Protein AF-A0A644WIG1-F1 (afdb_monomer)

Organism: NCBI:txid1076179

Secondary structure (DSSP, 8-state):
---SS-EEEEEE-HHHIIIIIHHHHHHTT-HHHHHHHHHH-------S-TTS----EEEEEETTSS-EEEE-TT-S---STT-----S-------SSTTHHHHHHHHHHHTTTTTTTSGGGS----

Radius of gyration: 15.96 Å; Cα contacts (8 Å, |Δi|>4): 136; chains: 1; bounding box: 31×49×36 Å

Solvent-accessible surface area (backbone atoms only — not comparable to full-atom values): 7899 Å² total; per-residue (Å²): 128,82,68,105,62,61,66,42,83,44,75,27,39,70,69,48,36,65,70,63,44,50,59,51,39,60,73,73,63,43,66,66,36,65,60,39,41,74,74,20,43,36,73,53,82,80,78,84,54,100,85,63,84,73,29,36,40,31,29,45,30,32,31,83,60,83,45,72,41,56,35,51,41,58,56,73,72,60,80,45,90,88,55,82,51,91,60,95,71,89,80,93,78,93,73,94,52,68,73,50,39,37,58,48,51,55,49,40,54,72,72,45,69,58,64,76,65,66,66,79,69,69,72,90,81,127

Mean predicted aligned error: 9.31 Å

Foldseek 3Di:
DDDPFDKDKDFDDPVCCVVAPVVLCVVLVVVVQVVCQVVQFDWQPPPPDPPDDTGGWIWTAGLQRSDIHTHHNCPPPVPDDPRDNVDPDDDDDDDPHSNVSVVVVVVCVVVCVCVVVVVVPPDPPD

Structure (mmCIF, N/CA/C/O backbone):
data_AF-A0A644WIG1-F1
#
_entry.id   AF-A0A644WIG1-F1
#
loop_
_atom_site.group_PDB
_atom_site.id
_atom_site.type_symbol
_atom_site.label_atom_id
_atom_site.label_alt_id
_atom_site.label_comp_id
_atom_site.label_asym_id
_atom_site.label_entity_id
_atom_site.label_seq_id
_atom_site.pdbx_PDB_ins_code
_atom_site.Cartn_x
_atom_site.Cartn_y
_atom_site.Cartn_z
_atom_site.occupancy
_atom_site.B_iso_or_equiv
_atom_site.auth_seq_id
_atom_site.auth_comp_id
_atom_site.auth_asym_id
_atom_site.auth_atom_id
_atom_site.pdbx_PDB_model_num
ATOM 1 N N . MET A 1 1 ? -4.405 -14.973 3.797 1.00 46.69 1 MET A N 1
ATOM 2 C CA . MET A 1 1 ? -4.684 -14.874 2.352 1.00 46.69 1 MET A CA 1
ATOM 3 C C . MET A 1 1 ? -5.645 -13.729 2.210 1.00 46.69 1 MET A C 1
ATOM 5 O O . MET A 1 1 ? -6.574 -13.687 3.011 1.00 46.69 1 MET A O 1
ATOM 9 N N . MET A 1 2 ? -5.371 -12.804 1.293 1.00 55.22 2 MET A N 1
ATOM 10 C CA . MET A 1 2 ? -6.376 -11.806 0.957 1.00 55.22 2 MET A CA 1
ATOM 11 C C . MET A 1 2 ? -7.619 -12.527 0.432 1.00 55.22 2 MET A C 1
ATOM 13 O O . MET A 1 2 ? -7.492 -13.623 -0.123 1.00 55.22 2 MET A O 1
ATOM 17 N N . SER A 1 3 ? -8.800 -11.964 0.673 1.00 55.06 3 SER A N 1
ATOM 18 C CA . SER A 1 3 ? -10.040 -12.424 0.027 1.00 55.06 3 SER A CA 1
ATOM 19 C C . SER A 1 3 ? -9.879 -12.451 -1.512 1.00 55.06 3 SER A C 1
ATOM 21 O O . SER A 1 3 ? -8.884 -11.933 -2.011 1.00 55.06 3 SER A O 1
ATOM 23 N N . ASP A 1 4 ? -10.806 -13.047 -2.281 1.00 65.50 4 ASP A N 1
ATOM 24 C CA . ASP A 1 4 ? -10.765 -13.173 -3.767 1.00 65.50 4 ASP A CA 1
ATOM 25 C C . ASP A 1 4 ? -10.764 -11.823 -4.542 1.00 65.50 4 ASP A C 1
ATOM 27 O O . ASP A 1 4 ? -11.242 -11.718 -5.670 1.00 65.50 4 ASP A O 1
ATOM 31 N N . LYS A 1 5 ? -10.283 -10.748 -3.922 1.00 74.56 5 LYS A N 1
ATOM 32 C CA . LYS A 1 5 ? -10.189 -9.389 -4.432 1.00 74.56 5 LYS A CA 1
ATOM 33 C C . LYS A 1 5 ? -8.832 -9.179 -5.090 1.00 74.56 5 LYS A C 1
ATOM 35 O O . LYS A 1 5 ? -7.809 -9.670 -4.606 1.00 74.56 5 LYS A O 1
ATOM 40 N N . ASN A 1 6 ? -8.804 -8.363 -6.141 1.00 85.06 6 ASN A N 1
ATOM 41 C CA . ASN A 1 6 ? -7.533 -7.890 -6.667 1.00 85.06 6 ASN A CA 1
ATOM 42 C C . ASN A 1 6 ? -6.824 -7.021 -5.626 1.00 85.06 6 ASN A C 1
ATOM 44 O O . ASN A 1 6 ? -7.447 -6.340 -4.802 1.00 85.06 6 ASN A O 1
ATOM 48 N N . ALA A 1 7 ? -5.498 -7.034 -5.684 1.00 86.94 7 ALA A N 1
ATOM 49 C CA . ALA A 1 7 ? -4.661 -6.255 -4.795 1.00 86.94 7 ALA A CA 1
ATOM 50 C C . ALA A 1 7 ? -3.541 -5.565 -5.566 1.00 86.94 7 ALA A C 1
ATOM 52 O O . ALA A 1 7 ? -3.028 -6.073 -6.565 1.00 86.94 7 ALA A O 1
ATOM 53 N N . PHE A 1 8 ? -3.151 -4.401 -5.064 1.00 87.81 8 PHE A N 1
ATOM 54 C CA . PHE A 1 8 ? -2.169 -3.525 -5.672 1.00 87.81 8 PHE A CA 1
ATOM 55 C C . PHE A 1 8 ? -0.922 -3.448 -4.805 1.00 87.81 8 PHE A C 1
ATOM 57 O O . PHE A 1 8 ? -1.000 -3.334 -3.580 1.00 87.81 8 PHE A O 1
ATOM 64 N N . TRP A 1 9 ? 0.237 -3.487 -5.456 1.00 88.06 9 TRP A N 1
ATOM 65 C CA . TRP A 1 9 ? 1.503 -3.149 -4.823 1.00 88.06 9 TRP A CA 1
ATOM 66 C C . TRP A 1 9 ? 1.645 -1.629 -4.753 1.00 88.06 9 TRP A C 1
ATOM 68 O O . TRP A 1 9 ? 1.734 -0.967 -5.787 1.00 88.06 9 TRP A O 1
ATOM 78 N N . VAL A 1 10 ? 1.674 -1.079 -3.543 1.00 89.12 10 VAL A N 1
ATOM 79 C CA . VAL A 1 10 ? 1.688 0.366 -3.306 1.00 89.12 10 VAL A CA 1
ATOM 80 C C . VAL A 1 10 ? 2.967 0.751 -2.574 1.00 89.12 10 VAL A C 1
ATOM 82 O O . VAL A 1 10 ? 3.214 0.302 -1.455 1.00 89.12 10 VAL A O 1
ATOM 85 N N . GLY A 1 11 ? 3.787 1.585 -3.217 1.00 89.50 11 GLY A N 1
ATOM 86 C CA . GLY A 1 11 ? 4.936 2.240 -2.595 1.00 89.50 11 GLY A CA 1
ATOM 87 C C . GLY A 1 11 ? 4.524 3.569 -1.965 1.00 89.50 11 GLY A C 1
ATOM 88 O O . GLY A 1 11 ? 3.780 4.337 -2.570 1.00 89.50 11 GLY A O 1
ATOM 89 N N . CYS A 1 12 ? 5.005 3.842 -0.755 1.00 88.38 12 CYS A N 1
ATOM 90 C CA . CYS A 1 12 ? 4.682 5.046 0.003 1.00 88.38 12 CYS A CA 1
ATOM 91 C C . C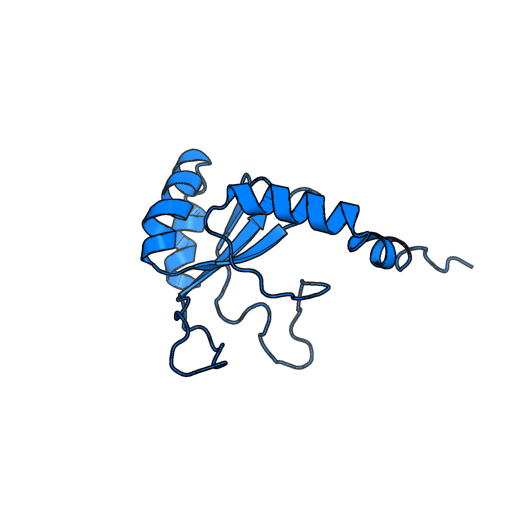YS A 1 12 ? 5.934 5.699 0.597 1.00 88.38 12 CYS A C 1
ATOM 93 O O . CYS A 1 12 ? 6.884 5.038 1.044 1.00 88.38 12 CYS A O 1
ATOM 95 N N . THR A 1 13 ? 5.900 7.025 0.658 1.00 89.38 13 THR A N 1
ATOM 96 C CA . THR A 1 13 ? 6.760 7.814 1.546 1.00 89.38 13 THR A CA 1
ATOM 97 C C . THR A 1 13 ? 6.304 7.670 3.001 1.00 89.38 13 THR A C 1
ATOM 99 O O . THR A 1 13 ? 5.206 7.191 3.280 1.00 89.38 13 THR A O 1
ATOM 102 N N . ASP A 1 14 ? 7.133 8.099 3.951 1.00 89.38 14 ASP A 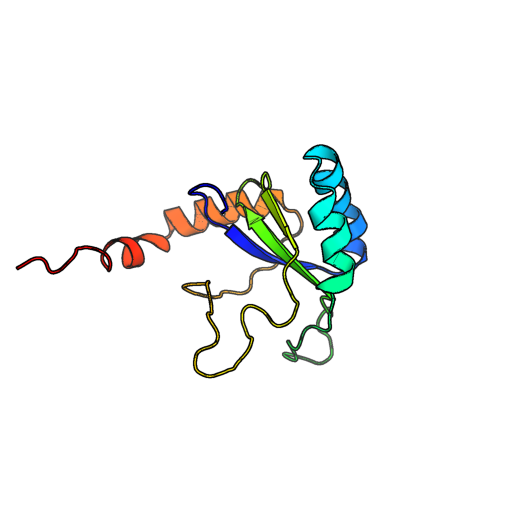N 1
ATOM 103 C CA . ASP A 1 14 ? 6.756 8.099 5.373 1.00 89.38 14 ASP A CA 1
ATOM 104 C C . ASP A 1 14 ? 5.546 8.987 5.659 1.00 89.38 14 ASP A C 1
ATOM 106 O O . ASP A 1 14 ? 4.642 8.596 6.390 1.00 89.38 14 ASP A O 1
ATOM 110 N N . GLU A 1 15 ? 5.501 10.164 5.034 1.00 90.31 15 GLU A N 1
ATOM 111 C CA . GLU A 1 15 ? 4.398 11.105 5.212 1.00 90.31 15 GLU A CA 1
ATOM 112 C C . GLU A 1 15 ? 3.068 10.507 4.737 1.00 90.31 15 GLU A C 1
ATOM 114 O O . GLU A 1 15 ? 2.027 10.700 5.367 1.00 90.31 15 GLU A O 1
ATOM 119 N N . GLU A 1 16 ? 3.090 9.752 3.639 1.00 91.88 16 GLU A N 1
ATOM 120 C CA . GLU A 1 16 ? 1.908 9.055 3.138 1.00 91.88 16 GLU A CA 1
ATOM 121 C C . GLU A 1 16 ? 1.493 7.902 4.043 1.00 91.88 16 GLU A C 1
ATOM 123 O O . GLU A 1 16 ? 0.295 7.712 4.254 1.00 91.88 16 GLU A O 1
ATOM 128 N N . VAL A 1 17 ? 2.449 7.173 4.624 1.00 92.88 17 VAL A N 1
ATOM 129 C CA . VAL A 1 17 ? 2.138 6.137 5.615 1.00 92.88 17 VAL A CA 1
ATOM 130 C C . VAL A 1 17 ? 1.411 6.745 6.807 1.00 92.88 17 VAL A C 1
ATOM 132 O O . VAL A 1 17 ? 0.330 6.275 7.165 1.00 92.88 17 VAL A O 1
ATOM 135 N N . ASP A 1 18 ? 1.943 7.826 7.369 1.00 92.50 18 ASP A N 1
ATOM 136 C CA . ASP A 1 18 ? 1.365 8.470 8.547 1.00 92.50 18 ASP A CA 1
ATOM 137 C C . ASP A 1 18 ? -0.027 9.053 8.273 1.00 92.50 18 ASP A C 1
ATOM 139 O O . ASP A 1 18 ? -0.918 8.971 9.120 1.00 92.50 18 ASP A O 1
ATOM 143 N N . LYS A 1 19 ? -0.231 9.635 7.085 1.00 93.06 19 LYS A N 1
ATOM 144 C CA . LYS A 1 19 ? -1.483 10.325 6.739 1.00 93.06 19 LYS A CA 1
ATOM 145 C C . LYS A 1 19 ? -2.561 9.422 6.152 1.00 93.06 19 LYS A C 1
ATOM 147 O O . LYS A 1 19 ? -3.735 9.747 6.303 1.00 93.06 19 LYS A O 1
ATOM 152 N N . LYS A 1 20 ? -2.188 8.353 5.444 1.00 91.25 20 LYS A N 1
ATOM 153 C CA . LYS A 1 20 ? -3.123 7.550 4.636 1.00 91.25 20 LYS A CA 1
ATOM 154 C C . LYS A 1 20 ? -3.195 6.087 5.073 1.00 91.25 20 LYS A C 1
ATOM 156 O O . LYS A 1 20 ? -4.268 5.506 4.999 1.00 91.25 20 LYS A O 1
ATOM 161 N N . ILE A 1 21 ? -2.096 5.497 5.553 1.00 92.75 21 ILE A N 1
ATOM 162 C CA . ILE A 1 21 ? -2.039 4.062 5.888 1.00 92.75 21 ILE A CA 1
ATOM 163 C C . ILE A 1 21 ? -2.338 3.807 7.367 1.00 92.75 21 ILE A C 1
ATOM 165 O O . ILE A 1 21 ? -3.228 3.022 7.690 1.00 92.75 21 ILE A O 1
ATOM 169 N N . LEU A 1 22 ? -1.623 4.473 8.281 1.00 92.25 22 LEU A N 1
ATOM 170 C CA . LEU A 1 22 ? -1.794 4.258 9.722 1.00 92.25 22 LEU A CA 1
ATOM 171 C C . LEU A 1 22 ? -3.226 4.519 10.216 1.00 92.25 22 LEU A C 1
ATOM 173 O O . LEU A 1 22 ? -3.692 3.734 11.044 1.00 92.25 22 LEU A O 1
ATOM 177 N N . PRO A 1 23 ? -3.953 5.557 9.751 1.00 91.19 23 PRO A N 1
ATOM 178 C CA . PRO A 1 23 ? -5.344 5.753 10.153 1.00 91.19 23 PRO A CA 1
ATOM 179 C C . PRO A 1 23 ? -6.221 4.545 9.809 1.00 91.19 23 PRO A C 1
ATOM 181 O O . PRO A 1 23 ? -6.925 4.046 10.683 1.00 91.19 23 PRO A O 1
ATOM 184 N N . LEU A 1 24 ? -6.092 4.008 8.592 1.00 88.19 24 LEU A N 1
ATOM 185 C CA . LEU A 1 24 ? -6.865 2.848 8.147 1.00 88.19 24 LEU A CA 1
ATOM 186 C C . LEU A 1 24 ? -6.506 1.587 8.930 1.00 88.19 24 LEU A C 1
ATOM 188 O O . LEU A 1 24 ? -7.403 0.922 9.434 1.00 88.19 24 LEU A O 1
ATOM 192 N N . LEU A 1 25 ? -5.212 1.292 9.115 1.00 87.50 25 LEU A N 1
ATOM 193 C CA . LEU A 1 25 ? -4.762 0.132 9.901 1.00 87.50 25 LEU A CA 1
ATOM 194 C C . LEU A 1 25 ? -5.297 0.156 11.342 1.00 87.50 25 LEU A C 1
ATOM 196 O O . LEU A 1 25 ? -5.660 -0.886 11.894 1.00 87.50 25 LEU A O 1
ATOM 200 N N . ASN A 1 26 ? -5.373 1.344 11.947 1.00 85.81 26 ASN A N 1
ATOM 201 C CA . ASN A 1 26 ? -5.964 1.522 13.272 1.00 85.81 26 ASN A CA 1
ATOM 202 C C . ASN A 1 26 ? -7.484 1.287 13.264 1.00 85.81 26 ASN A C 1
ATOM 204 O O . ASN A 1 26 ? -8.009 0.684 14.203 1.00 85.81 26 ASN A O 1
ATOM 208 N N . GLU A 1 27 ? -8.188 1.731 12.220 1.00 85.38 27 GLU A N 1
ATOM 209 C CA . GLU A 1 27 ? -9.631 1.518 12.051 1.00 85.38 27 GLU A CA 1
ATOM 210 C C . GLU A 1 27 ? -9.980 0.036 11.853 1.00 85.38 27 GLU A C 1
ATOM 212 O O . GLU A 1 27 ? -10.882 -0.476 12.525 1.00 85.38 27 GLU A O 1
ATOM 217 N N . ILE A 1 28 ? -9.225 -0.679 11.011 1.00 80.31 28 ILE A N 1
ATOM 218 C CA . ILE A 1 28 ? -9.421 -2.116 10.743 1.00 80.31 28 ILE A CA 1
ATOM 219 C C . ILE A 1 28 ? -8.785 -3.030 11.810 1.00 80.31 28 ILE A C 1
ATOM 221 O O . ILE A 1 28 ? -8.953 -4.246 11.770 1.00 80.31 28 ILE A O 1
ATOM 225 N N . LYS A 1 29 ? -8.132 -2.447 12.829 1.00 77.94 29 LYS A N 1
ATOM 226 C CA . LYS A 1 29 ? -7.518 -3.122 13.993 1.00 77.94 29 LYS A CA 1
ATOM 227 C C . LYS A 1 29 ? -6.383 -4.097 13.655 1.00 77.94 29 LYS A C 1
ATOM 229 O O . LYS A 1 29 ? -6.127 -5.040 14.410 1.00 77.94 29 LYS A O 1
ATOM 234 N N . GLU A 1 30 ? -5.635 -3.840 12.589 1.00 76.88 30 GLU A N 1
ATOM 235 C CA . GLU A 1 30 ? -4.504 -4.671 12.159 1.00 76.88 30 GLU A CA 1
ATOM 236 C C . GLU A 1 30 ? -3.181 -4.254 12.829 1.00 76.88 30 GLU A C 1
ATOM 238 O O . GLU A 1 30 ? -2.203 -3.842 12.206 1.00 76.88 30 GLU A O 1
ATOM 243 N N . ASN A 1 31 ? -3.128 -4.403 14.156 1.00 77.94 31 ASN A N 1
ATOM 244 C CA . ASN A 1 31 ? -1.967 -4.011 14.971 1.00 77.94 31 ASN A CA 1
ATOM 245 C C . ASN A 1 31 ? -0.666 -4.758 14.623 1.00 77.94 31 ASN A C 1
ATOM 247 O O . ASN A 1 31 ? 0.425 -4.299 14.968 1.00 77.94 31 ASN A O 1
ATOM 251 N N . GLU A 1 32 ? -0.760 -5.936 14.006 1.00 85.06 32 GLU A N 1
ATOM 252 C CA . GLU A 1 32 ? 0.415 -6.690 13.564 1.00 85.06 32 GLU A CA 1
ATOM 253 C C . GLU A 1 32 ? 1.072 -6.055 12.340 1.00 85.06 32 GLU A C 1
ATOM 255 O O . GLU A 1 32 ? 2.300 -5.995 12.280 1.00 85.06 32 GLU A O 1
ATOM 260 N N . GLU A 1 33 ? 0.282 -5.513 11.415 1.00 88.56 33 GLU A N 1
ATOM 261 C CA . GLU A 1 33 ? 0.795 -4.855 10.214 1.00 88.56 33 GLU A CA 1
ATOM 262 C C . GLU A 1 33 ? 1.534 -3.566 10.567 1.00 88.56 33 GLU A C 1
ATOM 264 O O . GLU A 1 33 ? 2.643 -3.346 10.084 1.00 88.56 33 GLU A O 1
ATOM 269 N N . ILE A 1 34 ? 1.022 -2.795 11.535 1.00 87.94 34 ILE A N 1
ATOM 270 C CA . ILE A 1 34 ? 1.714 -1.609 12.071 1.00 87.94 34 ILE A CA 1
ATOM 271 C C . ILE A 1 34 ? 3.124 -1.964 12.569 1.00 87.94 34 ILE A C 1
ATOM 273 O O . ILE A 1 34 ? 4.084 -1.236 12.313 1.00 87.94 34 ILE A O 1
ATOM 277 N N . LYS A 1 35 ? 3.281 -3.104 13.254 1.00 88.62 35 LYS A N 1
ATOM 278 C CA . LYS A 1 35 ? 4.600 -3.560 13.724 1.00 88.62 35 LYS A CA 1
ATOM 279 C C . LYS A 1 35 ? 5.508 -3.933 12.552 1.00 88.62 35 LYS A C 1
ATOM 281 O O . LYS A 1 35 ? 6.692 -3.590 12.576 1.00 88.62 35 LYS A O 1
ATOM 286 N N . LYS A 1 36 ? 4.959 -4.610 11.537 1.00 90.44 36 LYS A N 1
ATOM 287 C CA . LYS A 1 36 ? 5.689 -5.084 10.350 1.00 90.44 36 LYS A CA 1
ATOM 288 C C . LYS A 1 36 ? 6.246 -3.950 9.491 1.00 90.44 36 LYS A C 1
ATOM 290 O O . LYS A 1 36 ? 7.330 -4.133 8.945 1.00 90.44 36 LYS A O 1
ATOM 295 N N . ILE A 1 37 ? 5.599 -2.777 9.458 1.00 90.88 37 ILE A N 1
ATOM 296 C CA . ILE A 1 37 ? 6.064 -1.605 8.683 1.00 90.88 37 ILE A CA 1
ATOM 297 C C . ILE A 1 37 ? 7.547 -1.322 8.931 1.00 90.88 37 ILE A C 1
ATOM 299 O O . ILE A 1 37 ? 8.325 -1.218 7.987 1.00 90.88 37 ILE A O 1
ATOM 303 N N . SER A 1 38 ? 7.968 -1.266 10.198 1.00 87.56 38 SER A N 1
ATOM 304 C CA . SER A 1 38 ? 9.360 -0.939 10.533 1.00 87.56 38 SER A CA 1
ATOM 305 C C . SER A 1 38 ? 10.376 -2.000 10.090 1.00 87.56 38 SER A C 1
ATOM 307 O O . SER A 1 38 ? 11.516 -1.655 9.790 1.00 87.56 38 SER A O 1
ATOM 309 N N . PHE A 1 39 ? 9.970 -3.272 10.017 1.00 87.75 39 PHE A N 1
ATOM 310 C CA . PHE A 1 39 ? 10.827 -4.383 9.586 1.00 87.75 39 PHE A CA 1
ATOM 311 C C . PHE A 1 39 ? 10.918 -4.508 8.065 1.00 87.75 39 PHE A C 1
ATOM 313 O O . PHE A 1 39 ? 11.938 -4.950 7.546 1.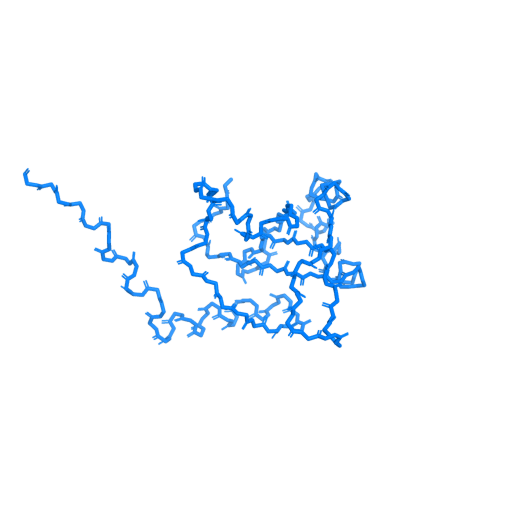00 87.75 39 PHE A O 1
ATOM 320 N N . ASN A 1 40 ? 9.846 -4.136 7.371 1.00 88.44 40 ASN A N 1
ATOM 321 C CA . ASN A 1 40 ? 9.712 -4.271 5.925 1.00 88.44 40 ASN A CA 1
ATOM 322 C C . ASN A 1 40 ? 10.188 -3.037 5.149 1.00 88.44 40 ASN A C 1
ATOM 324 O O . ASN A 1 40 ? 10.371 -3.098 3.932 1.00 88.44 40 ASN A O 1
ATOM 328 N N . ARG A 1 41 ? 10.392 -1.922 5.853 1.00 87.00 41 ARG A N 1
ATOM 329 C CA . ARG A 1 41 ? 10.903 -0.671 5.305 1.00 87.00 41 ARG A CA 1
ATOM 330 C C . ARG A 1 41 ? 12.267 -0.865 4.637 1.00 87.00 41 ARG A C 1
ATOM 332 O O . ARG A 1 41 ? 13.152 -1.527 5.176 1.00 87.00 41 ARG A O 1
ATOM 339 N N . GLY A 1 42 ? 12.486 -0.191 3.515 1.00 82.44 42 GLY A N 1
ATOM 340 C CA . GLY A 1 42 ? 13.802 -0.111 2.891 1.00 82.44 42 GLY A CA 1
ATOM 341 C C . GLY A 1 42 ? 13.818 0.749 1.636 1.00 82.44 42 GLY A C 1
ATOM 342 O O . GLY A 1 42 ? 12.782 1.267 1.222 1.00 82.44 42 GLY A O 1
ATOM 343 N N . PRO A 1 43 ? 15.008 0.978 1.061 1.00 71.88 43 PRO A N 1
ATOM 344 C CA . PRO A 1 43 ? 15.157 1.887 -0.059 1.00 71.88 43 PRO A CA 1
ATOM 345 C C . PRO A 1 43 ? 14.489 1.313 -1.305 1.00 71.88 43 PRO A C 1
ATOM 347 O O . PRO A 1 43 ? 14.754 0.178 -1.694 1.00 71.88 43 PRO A O 1
ATOM 350 N N . SER A 1 44 ? 13.686 2.130 -1.980 1.00 66.25 44 SER A N 1
ATOM 351 C CA . SER A 1 44 ? 13.346 1.864 -3.372 1.00 66.25 44 SER A CA 1
ATOM 352 C C . SER A 1 44 ? 14.616 1.711 -4.206 1.00 66.25 44 SER A C 1
ATOM 354 O O . SER A 1 44 ? 15.444 2.621 -4.252 1.00 66.25 44 SER A O 1
ATOM 356 N N . THR A 1 45 ? 14.779 0.578 -4.891 1.00 55.47 45 THR A N 1
ATOM 357 C CA . THR A 1 45 ? 15.809 0.433 -5.933 1.00 55.47 45 THR A CA 1
ATOM 358 C C . THR A 1 45 ? 15.364 1.010 -7.274 1.00 55.47 45 THR A C 1
ATOM 360 O O . THR A 1 45 ? 16.115 0.890 -8.241 1.00 55.47 45 THR A O 1
ATOM 363 N N . PHE A 1 46 ? 14.183 1.645 -7.354 1.00 52.84 46 PHE A N 1
ATOM 364 C CA . PHE A 1 46 ? 13.769 2.403 -8.535 1.00 52.84 46 PHE A CA 1
ATOM 365 C C . PHE A 1 46 ? 14.684 3.624 -8.700 1.00 52.84 46 PHE A C 1
ATOM 367 O O . PHE A 1 46 ? 14.426 4.705 -8.184 1.00 52.84 46 PHE A O 1
ATOM 374 N N . LYS A 1 47 ? 15.805 3.426 -9.394 1.00 50.09 47 LYS A N 1
ATOM 375 C CA . LYS A 1 47 ? 16.566 4.498 -10.030 1.00 50.09 47 LYS A CA 1
ATOM 376 C C . LYS A 1 47 ? 16.075 4.597 -11.467 1.00 50.09 47 LYS A C 1
ATOM 378 O O . LYS A 1 47 ? 16.674 3.971 -12.337 1.00 50.09 47 LYS A O 1
ATOM 383 N N . GLU A 1 48 ? 14.995 5.333 -11.702 1.00 48.81 48 GLU A N 1
ATOM 384 C CA . GLU A 1 48 ? 14.614 5.686 -13.076 1.00 48.81 48 GLU A CA 1
ATOM 385 C C . GLU A 1 48 ? 15.130 7.073 -13.461 1.00 48.81 48 GLU A C 1
ATOM 387 O O . GLU A 1 48 ? 15.663 7.186 -14.552 1.00 48.81 48 GLU A O 1
ATOM 392 N N . ASP A 1 49 ? 15.177 8.055 -12.552 1.00 49.34 49 ASP A N 1
ATOM 393 C CA . ASP A 1 49 ? 15.887 9.329 -12.744 1.00 49.34 49 ASP A CA 1
ATOM 394 C C . ASP A 1 49 ? 16.201 9.980 -11.379 1.00 49.34 49 ASP A C 1
ATOM 396 O O . ASP A 1 49 ? 15.531 9.711 -10.383 1.00 49.34 49 ASP A O 1
ATOM 400 N N . GLN A 1 50 ? 17.251 10.807 -11.288 1.00 50.72 50 GLN A N 1
ATOM 401 C CA . GLN A 1 50 ? 17.797 11.334 -10.014 1.00 50.72 50 GLN A CA 1
ATOM 402 C C . GLN A 1 50 ?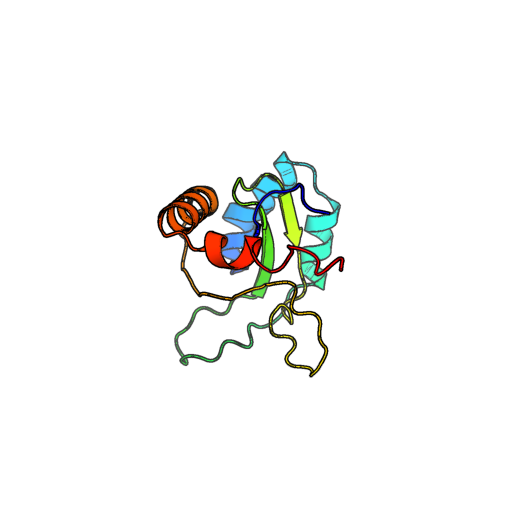 16.847 12.257 -9.219 1.00 50.72 50 GLN A C 1
ATOM 404 O O . GLN A 1 50 ? 17.176 12.615 -8.089 1.00 50.72 50 GLN A O 1
ATOM 409 N N . ASP A 1 51 ? 15.680 12.582 -9.777 1.00 51.09 51 ASP A N 1
ATOM 410 C CA . ASP A 1 51 ? 14.657 13.450 -9.184 1.00 51.09 51 ASP A CA 1
ATOM 411 C C . ASP A 1 51 ? 13.385 12.692 -8.732 1.00 51.09 51 ASP A C 1
ATOM 413 O O . ASP A 1 51 ? 12.401 13.321 -8.338 1.00 51.09 51 ASP A O 1
ATOM 417 N N . GLU A 1 52 ? 13.361 11.350 -8.770 1.00 55.94 52 GLU A N 1
ATOM 418 C CA . GLU A 1 52 ? 12.181 10.580 -8.346 1.00 55.94 52 GLU A CA 1
ATOM 419 C C . GLU A 1 52 ? 12.050 10.431 -6.815 1.00 55.94 52 GLU A C 1
ATOM 421 O O . GLU A 1 52 ? 13.017 10.253 -6.069 1.00 55.94 52 GLU A O 1
ATOM 426 N N . ILE A 1 53 ? 10.798 10.478 -6.348 1.00 56.91 53 ILE A N 1
ATOM 427 C CA . ILE A 1 53 ? 10.391 10.288 -4.951 1.00 56.91 53 ILE A CA 1
ATOM 428 C C . ILE A 1 53 ? 10.868 8.915 -4.457 1.00 56.91 53 ILE A C 1
ATOM 430 O O . ILE A 1 53 ? 10.448 7.873 -4.960 1.00 56.91 53 ILE A O 1
ATOM 434 N N . MET A 1 54 ? 11.722 8.901 -3.430 1.00 67.50 54 MET A N 1
ATOM 435 C CA . MET A 1 54 ? 12.154 7.658 -2.794 1.00 67.50 54 MET A CA 1
ATOM 436 C C . MET A 1 54 ? 11.050 7.110 -1.884 1.00 67.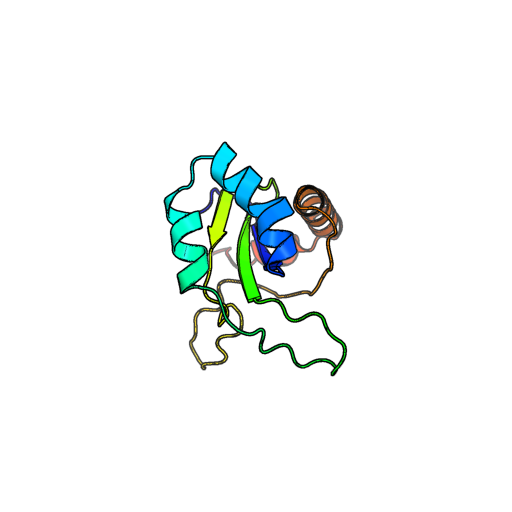50 54 MET A C 1
ATOM 438 O O . MET A 1 54 ? 10.838 7.602 -0.774 1.00 67.50 54 MET A O 1
ATOM 442 N N . PHE A 1 55 ? 10.374 6.057 -2.338 1.00 76.50 55 PHE A N 1
ATOM 443 C CA . PHE A 1 55 ? 9.491 5.264 -1.486 1.00 76.50 55 PHE A CA 1
ATOM 444 C C . PHE A 1 55 ? 10.310 4.442 -0.485 1.00 76.50 55 PHE A C 1
ATOM 446 O O . PHE A 1 55 ? 11.368 3.896 -0.818 1.00 76.50 55 PHE A O 1
ATOM 453 N N . ALA A 1 56 ? 9.814 4.365 0.748 1.00 83.94 56 ALA A N 1
ATOM 454 C CA . ALA A 1 56 ? 10.472 3.650 1.840 1.00 83.94 56 ALA A CA 1
ATOM 455 C C . ALA A 1 56 ? 9.620 2.502 2.393 1.00 83.94 56 ALA A C 1
ATOM 457 O O . ALA A 1 56 ? 10.158 1.580 3.002 1.00 83.94 56 ALA A O 1
ATOM 458 N N . ASN A 1 57 ? 8.305 2.554 2.185 1.00 90.12 57 ASN A N 1
ATOM 459 C CA . ASN A 1 57 ? 7.346 1.613 2.745 1.00 90.12 57 ASN A CA 1
ATOM 460 C C . ASN A 1 57 ? 6.513 1.015 1.616 1.00 90.12 57 ASN A C 1
ATOM 462 O O . ASN A 1 57 ? 6.137 1.732 0.690 1.00 90.12 57 ASN A O 1
ATOM 466 N N . TYR A 1 58 ? 6.223 -0.279 1.705 1.00 89.31 58 TYR A N 1
ATOM 467 C CA . TYR A 1 58 ? 5.528 -1.001 0.651 1.00 89.31 58 TYR A CA 1
ATOM 468 C C . TYR A 1 58 ? 4.421 -1.866 1.218 1.00 89.31 58 TYR A C 1
ATOM 470 O O . TYR A 1 58 ? 4.566 -2.490 2.276 1.00 89.31 58 TYR A O 1
ATOM 478 N N . PHE A 1 59 ? 3.310 -1.887 0.493 1.00 90.44 59 PHE A N 1
ATOM 479 C CA . PHE A 1 59 ? 2.090 -2.537 0.926 1.00 90.44 59 PHE A CA 1
ATOM 480 C C . PHE A 1 59 ? 1.463 -3.314 -0.219 1.00 90.44 59 PHE A C 1
ATOM 482 O O . PHE A 1 59 ? 1.503 -2.889 -1.373 1.00 90.44 59 PHE A O 1
ATOM 489 N N . LEU A 1 60 ? 0.838 -4.433 0.122 1.00 90.25 60 LEU A N 1
ATOM 490 C CA . LEU A 1 60 ? -0.179 -5.045 -0.712 1.00 90.25 60 LEU A CA 1
ATOM 491 C C . LEU A 1 60 ? -1.530 -4.572 -0.182 1.00 90.25 60 LEU A C 1
ATOM 493 O O . LEU A 1 60 ? -1.852 -4.825 0.979 1.00 90.25 60 LEU A O 1
ATOM 497 N N . ILE A 1 61 ? -2.289 -3.861 -1.010 1.00 91.50 61 ILE A N 1
ATOM 498 C CA . ILE A 1 61 ? -3.560 -3.249 -0.617 1.00 91.50 61 ILE A CA 1
ATOM 499 C C . ILE A 1 61 ? -4.660 -3.789 -1.521 1.00 91.50 61 ILE A C 1
ATOM 501 O O . ILE A 1 61 ? -4.564 -3.689 -2.743 1.00 91.50 61 ILE A O 1
ATOM 505 N N . SER A 1 62 ? -5.692 -4.374 -0.919 1.00 91.00 62 SER A N 1
ATOM 506 C CA . SER A 1 62 ? -6.915 -4.773 -1.632 1.00 91.00 62 SER A CA 1
ATOM 507 C C . SER A 1 62 ? -7.547 -3.579 -2.358 1.00 91.00 62 SER A C 1
ATOM 509 O O . SER A 1 62 ? -7.459 -2.446 -1.889 1.00 91.00 62 SER A O 1
ATOM 511 N N . ALA A 1 63 ? -8.201 -3.810 -3.496 1.00 90.44 63 ALA A N 1
ATOM 512 C CA . ALA A 1 63 ? -8.779 -2.739 -4.312 1.00 90.44 63 ALA A CA 1
ATOM 513 C C . ALA A 1 63 ? -9.771 -1.831 -3.558 1.00 90.44 63 ALA A C 1
ATOM 515 O O . ALA A 1 63 ? -9.883 -0.645 -3.857 1.00 90.44 63 ALA A O 1
ATOM 516 N N . ASP A 1 64 ? -10.465 -2.365 -2.551 1.00 90.00 64 ASP A N 1
ATOM 517 C CA . ASP A 1 64 ? -11.386 -1.619 -1.688 1.00 90.00 64 ASP A CA 1
ATOM 518 C C . ASP A 1 64 ? -10.749 -1.098 -0.385 1.00 90.00 64 ASP A C 1
ATOM 520 O O . ASP A 1 64 ? -11.457 -0.566 0.470 1.00 90.00 64 ASP A O 1
ATOM 524 N N . ALA A 1 65 ? -9.430 -1.249 -0.238 1.00 89.00 65 ALA A N 1
ATOM 525 C CA . ALA A 1 65 ? -8.626 -0.854 0.916 1.00 89.00 65 ALA A CA 1
ATOM 526 C C . ALA A 1 65 ? -9.078 -1.456 2.263 1.00 89.00 65 ALA A C 1
ATOM 528 O O . ALA A 1 65 ? -8.742 -0.927 3.322 1.00 89.00 65 ALA A O 1
ATOM 529 N N . THR A 1 66 ? -9.820 -2.569 2.243 1.00 88.88 66 THR A N 1
ATOM 530 C CA . THR A 1 66 ? -10.280 -3.249 3.471 1.00 88.88 66 THR A CA 1
ATOM 531 C C . THR A 1 66 ? -9.217 -4.141 4.109 1.00 88.88 66 THR A C 1
ATOM 533 O O . THR A 1 66 ? -9.297 -4.441 5.295 1.00 88.88 66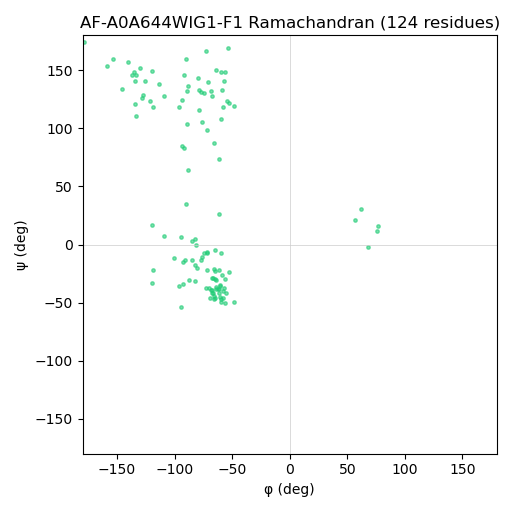 THR A O 1
ATOM 536 N N . GLU A 1 67 ? -8.217 -4.534 3.326 1.00 89.56 67 GLU A N 1
ATOM 537 C CA . GLU A 1 67 ? -7.059 -5.328 3.731 1.00 89.56 67 GLU A CA 1
ATOM 538 C C . GLU A 1 67 ? -5.779 -4.616 3.266 1.00 89.56 67 GLU A C 1
ATOM 540 O O . GLU A 1 67 ? -5.643 -4.293 2.076 1.00 89.56 67 GLU A O 1
ATOM 545 N N . ILE A 1 68 ? -4.850 -4.381 4.199 1.00 91.94 68 ILE A N 1
ATOM 546 C CA . ILE A 1 68 ? -3.573 -3.692 3.970 1.00 91.94 68 ILE A CA 1
ATOM 547 C C . ILE A 1 68 ? -2.465 -4.508 4.627 1.00 91.94 68 ILE A C 1
ATOM 549 O O . ILE A 1 68 ? -2.337 -4.539 5.843 1.00 91.94 68 ILE A O 1
ATOM 553 N N . LEU A 1 69 ? -1.603 -5.115 3.822 1.00 91.06 69 LEU A N 1
ATOM 554 C CA . LEU A 1 69 ? -0.489 -5.914 4.317 1.00 91.06 69 LEU A CA 1
ATOM 555 C C . LEU A 1 69 ? 0.827 -5.189 4.064 1.00 91.06 69 LEU A C 1
ATOM 557 O O . LEU A 1 69 ? 1.119 -4.812 2.931 1.00 91.06 69 LEU A O 1
ATOM 561 N N . SER A 1 70 ? 1.654 -5.028 5.092 1.00 91.12 70 SER A N 1
ATOM 562 C CA . SER A 1 70 ? 3.018 -4.533 4.940 1.00 91.12 70 SER A CA 1
ATOM 563 C C . SER A 1 70 ? 3.906 -5.624 4.342 1.00 91.12 70 SER A C 1
ATOM 565 O O . SER A 1 70 ? 3.953 -6.749 4.843 1.00 91.12 70 SER A O 1
ATOM 567 N N . TYR A 1 71 ? 4.664 -5.275 3.302 1.00 88.06 71 TYR A N 1
ATOM 568 C CA . TYR A 1 71 ? 5.573 -6.188 2.614 1.00 88.06 71 TYR A CA 1
ATOM 569 C C . TYR A 1 71 ? 6.974 -5.599 2.458 1.00 88.06 71 TYR A C 1
ATOM 571 O O . TYR A 1 71 ? 7.161 -4.387 2.398 1.00 88.06 71 TYR A O 1
ATOM 579 N N . ASP A 1 72 ? 7.960 -6.494 2.397 1.00 85.19 72 ASP A N 1
ATOM 580 C CA . ASP A 1 72 ? 9.382 -6.171 2.262 1.00 85.19 72 ASP A CA 1
ATOM 581 C C . ASP A 1 72 ? 9.665 -5.364 0.983 1.00 85.19 72 ASP A C 1
ATOM 583 O O . ASP A 1 72 ? 9.235 -5.747 -0.107 1.00 85.19 72 ASP A O 1
ATOM 587 N N . TRP A 1 73 ? 10.440 -4.284 1.115 1.00 79.25 73 TRP A N 1
ATOM 588 C CA . TRP A 1 73 ? 10.866 -3.394 0.028 1.00 79.25 73 TRP A CA 1
ATOM 589 C C . TRP A 1 73 ? 11.535 -4.087 -1.160 1.00 79.25 73 TRP A C 1
ATOM 591 O O . TRP A 1 73 ? 11.550 -3.540 -2.260 1.00 79.25 73 TRP A O 1
ATOM 601 N N . LYS A 1 74 ? 12.104 -5.280 -0.957 1.00 75.06 74 LYS A N 1
ATOM 602 C CA . LYS A 1 74 ? 12.731 -6.050 -2.040 1.00 75.06 74 LYS A CA 1
ATOM 603 C C . LYS A 1 74 ? 11.721 -6.736 -2.967 1.00 75.06 74 LYS A C 1
ATOM 605 O O . LYS A 1 74 ? 12.123 -7.276 -3.993 1.00 75.06 74 LYS A O 1
ATOM 610 N N . LEU A 1 75 ? 10.438 -6.776 -2.611 1.00 74.88 75 LEU A N 1
ATOM 611 C CA . LEU A 1 75 ? 9.364 -7.283 -3.468 1.00 74.88 75 LEU A CA 1
ATOM 612 C C . LEU A 1 75 ? 8.766 -6.142 -4.321 1.00 74.88 75 LEU A C 1
ATOM 614 O O . LEU A 1 75 ? 8.967 -4.974 -4.013 1.00 74.88 75 LEU A O 1
ATOM 618 N N . PRO A 1 76 ? 8.078 -6.447 -5.435 1.00 63.66 76 PRO A N 1
ATOM 619 C CA . PRO A 1 76 ? 8.061 -7.739 -6.128 1.00 63.66 76 PRO A CA 1
ATOM 620 C C . PRO A 1 76 ? 9.334 -8.047 -6.922 1.00 63.66 76 PRO A C 1
ATOM 622 O O . PRO A 1 76 ? 9.503 -9.150 -7.433 1.00 63.66 76 PRO A O 1
ATOM 625 N N . TYR A 1 77 ? 10.244 -7.084 -7.026 1.00 61.50 77 TYR A N 1
ATOM 626 C CA . TYR A 1 77 ? 11.374 -7.115 -7.951 1.00 61.50 77 TYR A CA 1
ATOM 627 C C . TYR A 1 77 ? 12.630 -7.751 -7.366 1.00 61.50 77 TYR A C 1
ATOM 629 O O . TYR A 1 77 ? 13.738 -7.342 -7.707 1.00 61.50 77 TYR A O 1
ATOM 637 N N . ALA A 1 78 ? 12.487 -8.773 -6.517 1.00 56.94 78 ALA A N 1
ATOM 638 C CA . ALA A 1 78 ? 13.616 -9.372 -5.805 1.00 56.94 78 ALA A CA 1
ATOM 639 C C . ALA A 1 78 ? 14.699 -9.942 -6.744 1.00 56.94 78 ALA A C 1
ATOM 641 O O . ALA A 1 78 ? 15.761 -10.328 -6.265 1.00 56.94 78 ALA A O 1
ATOM 642 N N . GLY A 1 79 ? 14.467 -9.979 -8.065 1.00 46.44 79 GLY A N 1
ATOM 643 C CA . GLY A 1 79 ? 15.507 -10.028 -9.099 1.00 46.44 79 GLY A CA 1
ATOM 644 C C . GLY A 1 79 ? 16.311 -11.326 -9.143 1.00 46.44 79 GLY A C 1
ATOM 645 O O . GLY A 1 79 ? 17.172 -11.491 -10.002 1.00 46.44 79 GLY A O 1
ATOM 646 N N . GLN A 1 80 ? 16.039 -12.263 -8.238 1.00 49.22 80 GLN A N 1
ATOM 647 C CA . GLN A 1 80 ? 16.618 -13.592 -8.273 1.00 49.22 80 GLN A CA 1
ATOM 648 C C . GLN A 1 80 ? 15.860 -14.414 -9.315 1.00 49.22 80 GLN A C 1
ATOM 650 O O . GLN A 1 80 ? 14.628 -14.448 -9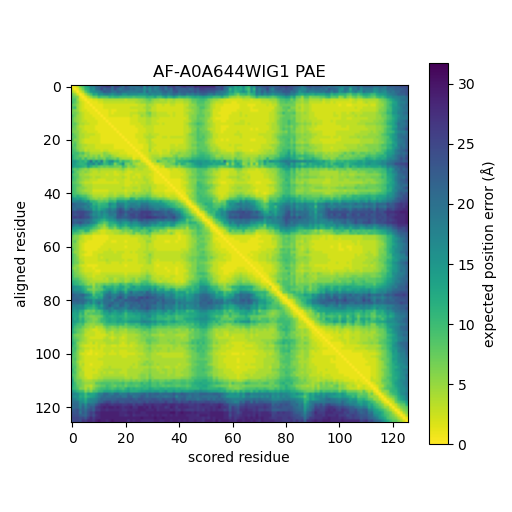.316 1.00 49.22 80 GLN A O 1
ATOM 655 N N . TRP A 1 81 ? 16.589 -15.118 -10.181 1.00 39.75 81 TRP A N 1
ATOM 656 C CA . TRP A 1 81 ? 16.014 -16.246 -10.911 1.00 39.75 81 TRP A CA 1
ATOM 657 C C . TRP A 1 81 ? 15.373 -17.196 -9.888 1.00 39.75 81 TRP A C 1
ATOM 659 O O . TRP A 1 81 ? 16.054 -17.656 -8.974 1.00 39.75 81 TRP A O 1
ATOM 669 N N . ASN A 1 82 ? 14.068 -17.452 -10.032 1.00 47.66 82 ASN A N 1
ATOM 670 C CA . ASN A 1 82 ? 13.209 -18.208 -9.104 1.00 47.66 82 ASN A CA 1
ATOM 671 C C . ASN A 1 82 ? 12.768 -17.497 -7.808 1.00 47.66 82 ASN A C 1
ATOM 673 O O . ASN A 1 82 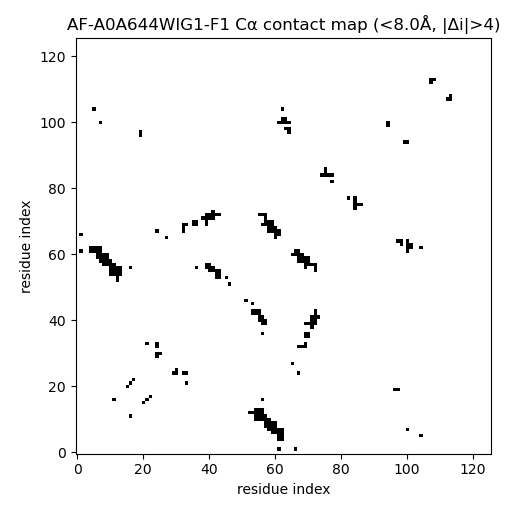? 12.205 -18.154 -6.932 1.00 47.66 82 ASN A O 1
ATOM 677 N N . ALA A 1 83 ? 12.952 -16.180 -7.661 1.00 54.94 83 ALA A N 1
ATOM 678 C CA . ALA A 1 83 ? 12.162 -15.451 -6.668 1.00 54.94 83 ALA A CA 1
ATOM 679 C C . ALA A 1 83 ? 10.697 -15.441 -7.121 1.00 54.94 83 ALA A C 1
ATOM 681 O O . ALA A 1 83 ? 10.399 -15.077 -8.258 1.00 54.94 83 ALA A O 1
ATOM 682 N N . SER A 1 84 ? 9.790 -15.850 -6.233 1.00 53.94 84 SER A N 1
ATOM 683 C CA . SER A 1 84 ? 8.352 -15.748 -6.476 1.00 53.94 84 SER A CA 1
ATOM 684 C C . SER A 1 84 ? 7.997 -14.277 -6.686 1.00 53.94 84 SER A C 1
ATOM 686 O O . SER A 1 84 ? 8.056 -13.488 -5.743 1.00 53.94 84 SER A O 1
ATOM 688 N N . ASN A 1 85 ? 7.677 -13.902 -7.924 1.00 61.56 85 ASN A N 1
ATOM 689 C CA . ASN A 1 85 ? 6.944 -12.679 -8.199 1.00 61.56 85 ASN A CA 1
ATOM 690 C C . ASN A 1 85 ? 5.454 -13.053 -8.158 1.00 61.56 85 ASN A C 1
ATOM 692 O O . ASN A 1 85 ? 4.979 -13.689 -9.099 1.00 61.56 85 ASN A O 1
ATOM 696 N N . PRO A 1 86 ? 4.716 -12.718 -7.083 1.00 58.53 86 PRO A N 1
ATOM 697 C CA . PRO A 1 86 ? 3.302 -13.068 -6.986 1.00 58.53 86 PRO A CA 1
ATOM 698 C C . PRO A 1 86 ? 2.430 -12.236 -7.939 1.00 58.53 86 PRO A C 1
ATOM 700 O O . PRO A 1 86 ? 1.236 -12.499 -8.057 1.00 58.53 86 PRO A O 1
ATOM 703 N N . PHE A 1 87 ? 3.003 -11.234 -8.613 1.00 67.19 87 PHE A N 1
ATOM 704 C CA . PHE A 1 87 ? 2.285 -10.378 -9.542 1.00 67.19 87 PHE A CA 1
ATOM 705 C C . PHE A 1 87 ? 2.405 -10.923 -10.959 1.00 67.19 87 PHE A C 1
ATOM 707 O O . PHE A 1 87 ? 3.502 -11.088 -11.493 1.00 67.19 87 PHE A O 1
ATOM 714 N N . ARG A 1 88 ? 1.247 -11.151 -11.583 1.00 63.34 88 ARG A N 1
ATOM 715 C CA . ARG A 1 88 ? 1.146 -11.601 -12.979 1.00 63.34 88 ARG A CA 1
ATOM 716 C C . ARG A 1 88 ? 1.694 -10.557 -13.962 1.00 63.34 88 ARG A C 1
ATOM 718 O O . ARG A 1 88 ? 2.233 -10.918 -14.999 1.00 63.34 88 ARG A O 1
ATOM 725 N N . MET A 1 89 ? 1.597 -9.274 -13.613 1.00 63.50 89 MET A N 1
ATOM 726 C CA . MET A 1 89 ? 2.127 -8.133 -14.363 1.00 63.50 89 MET A CA 1
ATOM 727 C C . MET A 1 89 ? 2.417 -6.969 -13.421 1.00 63.50 89 MET A C 1
ATOM 729 O O . MET A 1 89 ? 1.840 -6.898 -12.336 1.00 63.50 89 MET A O 1
ATOM 733 N N . ILE A 1 90 ? 3.270 -6.033 -13.850 1.00 70.38 90 ILE A N 1
ATOM 734 C CA . ILE A 1 90 ? 3.531 -4.817 -13.082 1.00 70.38 90 ILE A CA 1
ATOM 735 C C . ILE A 1 90 ? 3.494 -3.588 -13.993 1.00 70.38 90 ILE A C 1
ATOM 737 O O . ILE A 1 90 ? 4.265 -3.477 -14.944 1.00 70.38 90 ILE A O 1
ATOM 741 N N . THR A 1 91 ? 2.590 -2.659 -13.682 1.00 75.44 91 THR A N 1
ATOM 742 C CA . THR A 1 91 ? 2.422 -1.373 -14.371 1.00 75.44 91 THR A CA 1
ATOM 743 C C . THR A 1 91 ? 2.446 -0.259 -13.332 1.00 75.44 91 THR A C 1
ATOM 745 O O . THR A 1 91 ? 1.737 -0.330 -12.330 1.00 75.44 91 THR A O 1
ATOM 748 N N . LYS A 1 92 ? 3.279 0.766 -13.548 1.00 77.69 92 LYS A N 1
ATOM 749 C CA . LYS A 1 92 ? 3.406 1.914 -12.636 1.00 77.69 92 LYS A CA 1
ATOM 750 C C . LYS A 1 92 ? 2.216 2.850 -12.842 1.00 77.69 92 LYS A C 1
ATOM 752 O O . LYS A 1 92 ? 1.878 3.203 -13.970 1.00 77.69 92 LYS A O 1
ATOM 757 N N . THR A 1 93 ? 1.573 3.259 -11.759 1.00 84.69 93 THR A N 1
ATOM 758 C CA . THR A 1 93 ? 0.518 4.278 -11.761 1.00 84.69 93 THR A CA 1
ATOM 759 C C . THR A 1 93 ? 0.633 5.070 -10.470 1.00 84.69 93 THR A C 1
ATOM 761 O O . THR A 1 93 ? 0.808 4.487 -9.403 1.00 84.69 93 THR A O 1
ATOM 764 N N . ASN A 1 94 ? 0.563 6.395 -10.573 1.00 86.38 94 ASN A N 1
ATOM 765 C CA . ASN A 1 94 ? 0.540 7.267 -9.406 1.00 86.38 94 ASN A CA 1
ATOM 766 C C . ASN A 1 94 ? -0.911 7.475 -8.980 1.00 86.38 94 ASN A C 1
ATOM 768 O O . ASN A 1 94 ? -1.748 7.808 -9.817 1.00 86.38 94 ASN A O 1
ATOM 772 N N . ILE A 1 95 ? -1.175 7.316 -7.689 1.00 88.50 95 ILE A N 1
ATOM 773 C CA . ILE A 1 95 ? -2.471 7.597 -7.069 1.00 88.50 95 ILE A CA 1
ATOM 774 C C . ILE A 1 95 ? -2.294 8.670 -6.001 1.00 88.50 95 ILE A C 1
ATOM 776 O O . ILE A 1 95 ? -1.240 8.755 -5.365 1.00 88.50 95 ILE A O 1
ATOM 780 N N . THR A 1 96 ? -3.317 9.490 -5.782 1.00 88.12 96 THR A N 1
ATOM 781 C CA . THR A 1 96 ? -3.292 10.490 -4.703 1.00 88.12 96 THR A CA 1
ATOM 782 C C . THR A 1 96 ? -3.914 9.934 -3.429 1.00 88.12 96 THR A C 1
ATOM 784 O O . THR A 1 96 ? -3.452 10.261 -2.334 1.00 88.12 96 THR A O 1
ATOM 787 N N . ASN A 1 97 ? -4.922 9.074 -3.537 1.00 88.12 97 ASN A N 1
ATOM 788 C CA . ASN A 1 97 ? -5.620 8.473 -2.404 1.00 88.12 97 ASN A CA 1
ATOM 789 C C . ASN A 1 97 ? -5.951 6.988 -2.660 1.00 88.12 97 ASN A C 1
ATOM 791 O O . ASN A 1 97 ? -5.971 6.529 -3.797 1.00 88.12 97 ASN A O 1
ATOM 795 N N . LEU A 1 98 ? -6.149 6.217 -1.588 1.00 89.81 98 LEU A N 1
ATOM 796 C CA . LEU A 1 98 ? -6.352 4.766 -1.639 1.00 89.81 98 LEU A CA 1
ATOM 797 C C . LEU A 1 98 ? -7.717 4.366 -2.215 1.00 89.81 98 LEU A C 1
ATOM 799 O O . LEU A 1 98 ? -7.851 3.265 -2.736 1.00 89.81 98 LEU A O 1
ATOM 803 N N . ASP A 1 99 ? -8.711 5.253 -2.186 1.00 88.88 99 ASP A N 1
ATOM 804 C CA . ASP A 1 99 ? -10.001 5.056 -2.859 1.00 88.88 99 ASP A CA 1
ATOM 805 C C . ASP A 1 99 ? -9.873 4.999 -4.392 1.00 88.88 99 ASP A C 1
ATOM 807 O O . ASP A 1 99 ? -10.702 4.379 -5.062 1.00 88.88 99 ASP A O 1
ATOM 811 N N . GLU A 1 100 ? -8.800 5.565 -4.956 1.00 91.94 100 GLU A N 1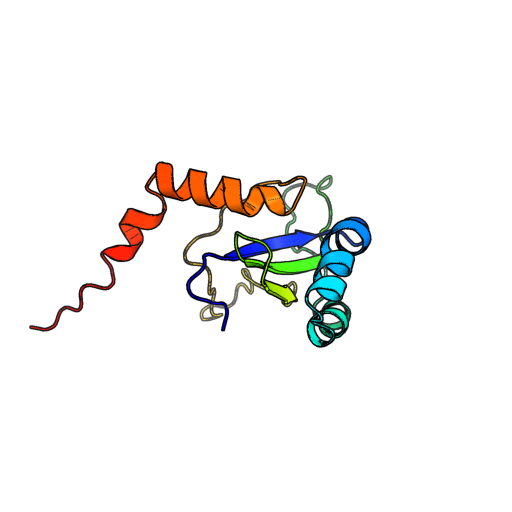
ATOM 812 C CA . GLU A 1 100 ? -8.488 5.454 -6.383 1.00 91.94 100 GLU A CA 1
ATOM 813 C C . GLU A 1 100 ? -8.149 4.017 -6.806 1.00 91.94 100 GLU A C 1
ATOM 815 O O . GLU A 1 100 ? -8.303 3.692 -7.982 1.00 91.94 100 GLU A O 1
ATOM 820 N N . LEU A 1 101 ? -7.749 3.133 -5.881 1.00 91.75 101 LEU A N 1
ATOM 821 C CA . LEU A 1 101 ? -7.457 1.726 -6.193 1.00 91.75 101 LEU A CA 1
ATOM 822 C C . LEU A 1 101 ? -8.686 0.998 -6.743 1.00 91.75 101 LEU A C 1
ATOM 824 O O . LEU A 1 101 ? -8.578 0.233 -7.702 1.00 91.75 101 LEU A O 1
ATOM 828 N N . LYS A 1 102 ? -9.868 1.297 -6.202 1.00 91.31 102 LYS A N 1
ATOM 829 C CA . LYS A 1 102 ? -11.128 0.734 -6.690 1.00 91.31 102 LYS A CA 1
ATOM 830 C C . LYS A 1 102 ? -11.463 1.239 -8.092 1.00 91.31 102 LYS A C 1
ATOM 832 O O . LYS A 1 102 ? -11.878 0.471 -8.954 1.00 91.31 102 LYS A O 1
ATOM 837 N N . LEU A 1 103 ? -11.253 2.532 -8.339 1.00 91.56 103 LEU A N 1
ATOM 838 C CA . LEU A 1 103 ? -11.460 3.125 -9.664 1.00 91.56 103 LEU A CA 1
ATOM 839 C C . LEU A 1 103 ? -10.484 2.543 -10.693 1.00 91.56 103 LEU A C 1
ATOM 841 O O . LEU A 1 103 ? -10.855 2.327 -11.848 1.00 91.56 103 LEU A O 1
ATOM 845 N N . LEU A 1 104 ? -9.248 2.273 -10.270 1.00 90.50 104 LEU A N 1
ATOM 846 C CA . LEU A 1 104 ? -8.237 1.625 -11.092 1.00 90.50 104 LEU A CA 1
ATOM 847 C C . LEU A 1 104 ? -8.645 0.188 -11.434 1.00 90.50 104 LEU A C 1
ATOM 849 O O . LEU A 1 104 ? -8.596 -0.175 -12.605 1.00 90.50 104 LEU A O 1
ATOM 853 N N . GLU A 1 105 ? -9.112 -0.594 -10.458 1.00 90.31 105 GLU A N 1
ATOM 854 C CA . GLU A 1 105 ? -9.643 -1.945 -10.687 1.00 90.31 105 GLU A CA 1
ATOM 855 C C . GLU A 1 105 ? -10.787 -1.937 -11.711 1.00 90.31 105 GLU A C 1
ATOM 857 O O . GLU A 1 105 ? -10.730 -2.658 -12.707 1.00 90.31 105 GLU A O 1
ATOM 862 N N . GLU A 1 106 ? -11.784 -1.065 -11.531 1.00 90.06 106 GLU A N 1
ATOM 863 C CA . GLU A 1 106 ? -12.912 -0.937 -12.464 1.00 90.06 106 GLU A CA 1
ATOM 864 C C . GLU A 1 106 ? -12.467 -0.534 -13.880 1.00 90.06 106 GLU A C 1
ATOM 866 O O . GLU A 1 106 ? -13.081 -0.931 -14.873 1.00 90.06 106 GLU A O 1
ATOM 871 N N . SER A 1 107 ? -11.428 0.296 -13.990 1.00 89.62 107 SER A N 1
ATOM 872 C CA . SER A 1 107 ? -10.857 0.713 -15.274 1.00 89.62 107 SER A CA 1
ATOM 873 C C . SER A 1 107 ? -10.143 -0.446 -15.976 1.00 89.62 107 SER A C 1
ATOM 875 O O . SER A 1 107 ? -10.368 -0.685 -17.167 1.00 89.62 107 SER A O 1
ATOM 877 N N . LEU A 1 108 ? -9.326 -1.197 -15.231 1.00 87.81 108 LEU A N 1
ATOM 878 C CA . LEU A 1 108 ? -8.623 -2.377 -15.732 1.00 87.81 108 LEU A CA 1
ATOM 879 C C . LEU A 1 108 ? -9.619 -3.437 -16.217 1.00 87.81 108 LEU A C 1
ATOM 881 O O . LEU A 1 108 ? -9.489 -3.916 -17.346 1.00 87.81 108 LEU A O 1
ATOM 885 N N . ASP A 1 109 ? -10.675 -3.706 -15.448 1.00 86.44 109 ASP A N 1
ATOM 886 C CA . ASP A 1 109 ? -11.732 -4.644 -15.838 1.00 86.44 109 ASP A CA 1
ATOM 887 C C . ASP A 1 109 ? -12.437 -4.217 -17.139 1.00 86.44 109 ASP A C 1
ATOM 889 O O . ASP A 1 109 ? -12.533 -4.986 -18.101 1.00 86.44 109 ASP A O 1
ATOM 893 N N . LYS A 1 110 ? -12.824 -2.936 -17.247 1.00 88.00 110 LYS A N 1
ATOM 894 C CA . LYS A 1 110 ? -13.440 -2.378 -18.469 1.00 88.00 110 LYS A CA 1
ATOM 895 C C . LYS A 1 110 ? -12.533 -2.474 -19.691 1.00 88.00 110 LYS A C 1
ATOM 897 O O . LYS A 1 110 ? -13.029 -2.699 -20.795 1.00 88.00 110 LYS A O 1
ATOM 902 N N . SER A 1 111 ? -11.224 -2.307 -19.511 1.00 86.69 111 SER A N 1
ATOM 903 C CA . SER A 1 111 ? -10.255 -2.465 -20.600 1.00 86.69 111 SER A CA 1
ATOM 904 C C . SER A 1 111 ? -10.049 -3.925 -21.027 1.00 86.69 111 SER A C 1
ATOM 906 O O . SER A 1 111 ? -9.405 -4.173 -22.043 1.00 86.69 111 SER A O 1
ATOM 908 N N . GLY A 1 112 ? -10.629 -4.887 -20.298 1.00 81.75 112 GLY A N 1
ATOM 909 C CA . GLY A 1 112 ? -10.431 -6.315 -20.528 1.00 81.75 112 GLY A CA 1
ATOM 910 C C . GLY A 1 112 ? -9.091 -6.827 -20.008 1.00 81.75 112 GLY A C 1
ATOM 911 O O . GLY A 1 112 ? -8.697 -7.924 -20.383 1.00 81.75 112 GLY A O 1
ATOM 912 N N . TYR A 1 113 ? -8.415 -6.068 -19.141 1.00 79.12 113 TYR A N 1
ATOM 913 C CA . TYR A 1 113 ? -7.058 -6.357 -18.668 1.00 79.12 113 TYR A CA 1
ATOM 914 C C . TYR A 1 113 ? -6.926 -7.721 -17.975 1.00 79.12 113 TYR A C 1
ATOM 916 O O . TYR A 1 113 ? -5.851 -8.313 -17.969 1.00 79.12 113 TYR A O 1
ATOM 924 N N . PHE A 1 114 ? -8.020 -8.232 -17.406 1.00 75.56 114 PHE A N 1
ATOM 925 C CA . PHE A 1 114 ? -8.056 -9.523 -16.718 1.00 75.56 114 PHE A CA 1
ATOM 926 C C . PHE A 1 114 ? -8.473 -10.700 -17.620 1.00 75.56 114 PHE A C 1
ATOM 928 O O . PHE A 1 114 ? -8.219 -11.847 -17.267 1.00 75.56 114 PHE A O 1
ATOM 935 N N . LYS A 1 115 ? -9.055 -10.445 -18.803 1.00 69.69 115 LYS A N 1
ATOM 936 C CA . LYS A 1 115 ? -9.687 -11.481 -19.648 1.00 69.69 115 LYS A CA 1
ATOM 937 C C . LYS A 1 115 ? -8.707 -12.487 -20.247 1.00 69.69 115 LYS A C 1
ATOM 939 O O . LYS A 1 115 ? -9.088 -13.629 -20.479 1.00 69.69 115 LYS A O 1
ATOM 944 N N . ASP A 1 116 ? -7.465 -12.078 -20.483 1.00 60.47 116 ASP A N 1
ATOM 945 C CA . ASP A 1 116 ? -6.441 -12.963 -21.045 1.00 60.47 116 ASP A CA 1
ATOM 946 C C . ASP A 1 116 ? -5.872 -13.939 -19.996 1.00 60.47 116 ASP A C 1
ATOM 948 O O . ASP A 1 116 ? -5.242 -14.921 -20.365 1.00 60.47 116 ASP A O 1
ATOM 952 N N . TYR A 1 117 ? -6.134 -13.721 -18.700 1.00 58.50 117 TYR A N 1
ATOM 953 C CA . TYR A 1 117 ? -5.581 -14.525 -17.598 1.00 58.50 117 TYR A CA 1
ATOM 954 C C . TYR A 1 117 ? -6.540 -15.566 -17.022 1.00 58.50 117 TYR A C 1
ATOM 956 O O . TYR A 1 117 ? -6.111 -16.414 -16.238 1.00 58.50 117 TYR A O 1
ATOM 964 N N . ASP A 1 118 ? -7.819 -15.500 -17.390 1.00 54.41 118 ASP A N 1
ATOM 965 C CA . ASP A 1 118 ? -8.813 -16.504 -17.002 1.00 54.41 118 ASP A CA 1
ATOM 966 C C . ASP A 1 118 ? -8.775 -17.737 -17.927 1.00 54.41 118 ASP A C 1
ATOM 968 O O . ASP A 1 118 ? -9.234 -18.805 -17.534 1.00 54.41 118 ASP A O 1
ATOM 972 N N . ASN A 1 119 ? -8.173 -17.625 -19.121 1.00 48.66 119 ASN A N 1
ATOM 973 C CA . ASN A 1 119 ? -8.069 -18.724 -20.094 1.00 48.66 119 ASN A CA 1
ATOM 974 C C . ASN A 1 119 ? -6.878 -19.672 -19.857 1.00 48.66 119 ASN A C 1
ATOM 976 O O . ASN A 1 119 ? -6.857 -20.761 -20.420 1.00 48.66 119 ASN A O 1
ATOM 980 N N . ASP A 1 120 ? -5.906 -19.305 -19.017 1.00 49.31 120 ASP A N 1
ATOM 981 C CA . ASP A 1 120 ? -4.705 -20.126 -18.764 1.00 49.31 120 ASP A CA 1
ATOM 982 C C . ASP A 1 120 ? -4.918 -21.205 -17.675 1.00 49.31 120 ASP A C 1
ATOM 984 O O . ASP A 1 120 ? -3.984 -21.917 -17.303 1.00 49.31 120 ASP A O 1
ATOM 988 N N . TYR A 1 121 ? -6.142 -21.326 -17.145 1.00 49.03 121 TYR A N 1
ATOM 989 C CA . TYR A 1 121 ? -6.540 -22.335 -16.152 1.00 49.03 121 TYR A CA 1
ATOM 990 C C . TYR A 1 121 ? -7.667 -23.262 -16.635 1.00 49.03 121 TYR A C 1
ATOM 992 O O . TYR A 1 121 ? -8.263 -23.965 -15.816 1.00 49.03 121 TYR A O 1
ATOM 1000 N N . GLU A 1 122 ? -7.954 -23.325 -17.939 1.00 48.28 122 GLU A N 1
ATOM 1001 C CA . GLU A 1 122 ? -8.603 -24.527 -18.469 1.00 48.28 122 GLU A CA 1
ATOM 1002 C C . GLU A 1 122 ? -7.549 -25.638 -18.467 1.00 48.28 122 GLU A C 1
ATOM 1004 O O . GLU A 1 122 ? -6.642 -25.684 -19.293 1.00 48.28 122 GLU A O 1
ATOM 1009 N N . SER A 1 123 ? -7.615 -26.476 -17.434 1.00 50.19 123 SER A N 1
ATOM 1010 C CA . SER A 1 123 ? -6.866 -27.719 -17.328 1.00 50.19 123 SER A CA 1
ATOM 1011 C C . SER A 1 123 ? -7.012 -28.513 -18.624 1.00 50.19 123 SER A C 1
ATOM 1013 O O . SER A 1 123 ? -8.124 -28.927 -18.962 1.00 50.19 123 SER A O 1
ATOM 1015 N N . ASP A 1 124 ? -5.889 -28.771 -19.292 1.00 49.38 124 ASP A N 1
ATOM 1016 C CA . ASP A 1 124 ? -5.727 -29.911 -20.193 1.00 49.38 124 ASP A CA 1
ATOM 1017 C C . ASP A 1 124 ? -5.910 -31.205 -19.370 1.00 49.38 124 ASP A C 1
ATOM 1019 O O . ASP A 1 124 ? -4.948 -31.885 -19.013 1.00 49.38 124 ASP A O 1
ATOM 1023 N N . ASP A 1 125 ? -7.153 -31.511 -19.003 1.00 51.09 125 ASP A N 1
ATOM 1024 C CA . ASP A 1 125 ? -7.579 -32.842 -18.585 1.00 51.09 125 ASP A CA 1
ATOM 1025 C C . ASP A 1 125 ? -8.092 -33.564 -19.847 1.00 51.09 125 ASP A C 1
ATOM 1027 O O . ASP A 1 125 ? -9.294 -33.586 -20.127 1.00 51.09 125 ASP A O 1
ATOM 1031 N N . GLU A 1 126 ? -7.160 -34.134 -20.622 1.00 43.72 126 GLU A N 1
ATOM 1032 C CA . GLU A 1 126 ? -7.418 -35.260 -21.543 1.00 43.72 126 GLU A CA 1
ATOM 1033 C C . GLU A 1 126 ? -6.955 -36.590 -20.928 1.00 43.72 126 GLU A C 1
ATOM 1035 O O . GLU A 1 126 ? -5.806 -36.669 -20.430 1.00 43.72 126 GLU A O 1
#

pLDDT: mean 76.34, std 16.11, range [39.75, 93.06]

Sequence (126 aa):
MMSDKNAFWVGCTDEEVDKKILPLLNEIKENEEIKKISFNRGPSTFKEDQDEIMFANYFLISADATEILSYDWKLPYAGQWNASNPFRMITKTNITNLDELKLLEESLDKSGYFKDYDNDYESDDE